Protein AF-A0A8B0SVP4-F1 (afdb_monomer_lite)

Secondary structure (DSSP, 8-state):
-HHHHHHHHHHHHHHHHHHHHH-HHHHHHHHHHHHSTT--HHHHHHHHHHHHHS--SSHHHHHHHTT-SEEEEEETTTEEEEEEE-----HHHHTTTTTS---------

Organism: Klebsiella pneumoniae (NCBI:txid573)

Structure (mmCIF, N/CA/C/O backbone):
data_AF-A0A8B0SVP4-F1
#
_entry.id   AF-A0A8B0SVP4-F1
#
loop_
_atom_site.group_PDB
_atom_site.id
_atom_site.type_symbol
_atom_site.label_atom_id
_atom_site.label_alt_id
_atom_site.label_comp_id
_atom_site.label_asym_id
_atom_site.label_entity_id
_atom_site.label_seq_id
_atom_site.pdbx_PDB_ins_code
_atom_site.Cartn_x
_atom_site.Cartn_y
_atom_site.Cartn_z
_atom_site.occupancy
_atom_site.B_iso_or_equiv
_atom_site.auth_seq_id
_atom_site.auth_comp_id
_atom_site.auth_asym_id
_atom_site.auth_atom_id
_atom_site.pdbx_PDB_model_num
ATOM 1 N N . MET A 1 1 ? -6.528 10.345 29.053 1.00 62.50 1 MET A N 1
ATOM 2 C CA . MET A 1 1 ? -5.766 10.829 27.877 1.00 62.50 1 MET A CA 1
ATOM 3 C C . MET A 1 1 ? -5.374 9.699 26.924 1.00 62.50 1 MET A C 1
ATOM 5 O O . MET A 1 1 ? -5.896 9.664 25.822 1.00 62.50 1 MET A O 1
ATOM 9 N N . ALA A 1 2 ? -4.547 8.726 27.330 1.00 79.81 2 ALA A N 1
ATOM 10 C CA . ALA A 1 2 ? -4.086 7.657 26.424 1.00 79.81 2 ALA A CA 1
ATOM 11 C C . ALA A 1 2 ? -5.172 6.665 25.938 1.00 79.81 2 ALA A C 1
ATOM 13 O O . ALA A 1 2 ? -4.936 5.929 24.985 1.00 79.81 2 ALA A O 1
ATOM 14 N N . GLN A 1 3 ? -6.332 6.577 26.596 1.00 83.44 3 GLN A N 1
ATOM 15 C CA . GLN A 1 3 ? -7.464 5.754 26.130 1.00 83.44 3 GLN A CA 1
ATOM 16 C C . GLN A 1 3 ? -8.251 6.448 25.013 1.00 83.44 3 GLN A C 1
ATOM 18 O O . GLN A 1 3 ? -8.400 5.858 23.952 1.00 83.44 3 GLN A O 1
ATOM 23 N N . LEU A 1 4 ? -8.610 7.724 25.195 1.00 89.50 4 LEU A N 1
ATOM 24 C CA . LEU A 1 4 ? -9.274 8.541 24.168 1.00 89.50 4 LEU A CA 1
ATOM 25 C C . LEU A 1 4 ? -8.491 8.551 22.847 1.00 89.50 4 LEU A C 1
ATOM 27 O O . LEU A 1 4 ? -9.051 8.308 21.788 1.00 89.50 4 LEU A O 1
ATOM 31 N N . LEU A 1 5 ? -7.166 8.732 22.906 1.00 89.81 5 LEU A N 1
ATOM 32 C CA . LEU A 1 5 ? -6.323 8.693 21.704 1.00 89.81 5 LEU A CA 1
ATOM 33 C C . LEU A 1 5 ? -6.344 7.324 21.003 1.00 89.81 5 LEU A C 1
ATOM 35 O O . LEU A 1 5 ? -6.290 7.262 19.780 1.00 89.81 5 LEU A O 1
ATOM 39 N N . ARG A 1 6 ? -6.437 6.220 21.755 1.00 91.38 6 ARG A N 1
ATOM 40 C CA . ARG A 1 6 ? -6.533 4.868 21.176 1.00 91.38 6 ARG A CA 1
ATOM 41 C C . ARG A 1 6 ? -7.885 4.626 20.510 1.00 91.38 6 ARG A C 1
ATOM 43 O O . ARG A 1 6 ? -7.942 3.971 19.472 1.00 91.38 6 ARG A O 1
ATOM 50 N N . GLU A 1 7 ? -8.954 5.159 21.089 1.00 92.00 7 GLU A N 1
ATOM 51 C CA . GLU A 1 7 ? -10.297 5.104 20.508 1.00 92.00 7 GLU A CA 1
ATOM 52 C C . GLU A 1 7 ? -10.370 5.907 19.207 1.00 92.00 7 GLU A C 1
ATOM 54 O O . GLU A 1 7 ? -10.866 5.391 18.206 1.00 92.00 7 GLU A O 1
ATOM 59 N N . GLU A 1 8 ? -9.787 7.108 19.179 1.00 91.50 8 GLU A N 1
ATOM 60 C CA . GLU A 1 8 ? -9.711 7.927 17.965 1.00 91.50 8 GLU A CA 1
ATOM 61 C C . GLU A 1 8 ? -8.917 7.245 16.847 1.00 91.50 8 GLU A C 1
ATOM 63 O O . GLU A 1 8 ? -9.378 7.191 15.708 1.00 91.50 8 GLU A O 1
ATOM 68 N N . VAL A 1 9 ? -7.769 6.632 17.160 1.00 89.62 9 VAL A N 1
ATOM 69 C CA . VAL A 1 9 ? -7.002 5.853 16.172 1.00 89.62 9 VAL A CA 1
ATOM 70 C C . VAL A 1 9 ? -7.850 4.717 15.592 1.00 89.62 9 VAL A C 1
ATOM 72 O O . VAL A 1 9 ? -7.928 4.568 14.374 1.00 89.62 9 VAL A O 1
ATOM 75 N N . SER A 1 10 ? -8.555 3.960 16.437 1.00 90.00 10 SER A N 1
ATOM 76 C CA . SER A 1 10 ? -9.449 2.880 15.991 1.00 90.00 10 SER A CA 1
ATOM 77 C C . SER A 1 10 ? -10.610 3.391 15.126 1.00 90.00 10 SER A C 1
ATOM 79 O O . SER A 1 10 ? -11.003 2.754 14.141 1.00 90.00 10 SER A O 1
ATOM 81 N N . ASN A 1 11 ? -11.159 4.560 15.459 1.00 93.62 11 ASN A N 1
ATOM 82 C CA . ASN A 1 11 ? -12.206 5.200 14.669 1.00 93.62 11 ASN A CA 1
ATOM 83 C C . ASN A 1 11 ? -11.689 5.611 13.288 1.00 93.62 11 ASN A C 1
ATOM 85 O O . ASN A 1 11 ? -12.334 5.300 12.283 1.00 93.62 11 ASN A O 1
ATOM 89 N N . ILE A 1 12 ? -10.512 6.234 13.223 1.00 90.81 12 ILE A N 1
ATOM 90 C CA . ILE A 1 12 ? -9.864 6.614 11.965 1.00 90.81 12 ILE A CA 1
ATOM 91 C C . ILE A 1 12 ? -9.581 5.366 11.120 1.00 90.81 12 ILE A C 1
ATOM 93 O O . ILE A 1 12 ? -9.989 5.307 9.961 1.00 90.81 12 ILE A O 1
ATOM 97 N N . GLU A 1 13 ? -8.986 4.316 11.691 1.00 87.94 13 GLU A N 1
ATOM 98 C CA . GLU A 1 13 ? -8.733 3.058 10.975 1.00 87.94 13 GLU A CA 1
ATOM 99 C C . GLU A 1 13 ? -10.009 2.463 10.362 1.00 87.94 13 GLU A C 1
ATOM 101 O O . GLU A 1 13 ? -10.003 1.958 9.233 1.00 87.94 13 GLU A O 1
ATOM 106 N N . ARG A 1 14 ? -11.128 2.533 11.090 1.00 89.81 14 ARG A N 1
ATOM 107 C CA . ARG A 1 14 ? -12.432 2.062 10.612 1.00 89.81 14 ARG A CA 1
ATOM 108 C C . ARG A 1 14 ? -12.942 2.893 9.441 1.00 89.81 14 ARG A C 1
ATOM 110 O O . ARG A 1 14 ? -13.432 2.317 8.469 1.00 89.81 14 ARG A O 1
ATOM 117 N N . GLN A 1 15 ? -12.817 4.216 9.517 1.00 91.88 15 GLN A N 1
ATOM 118 C CA . GLN A 1 15 ? -13.220 5.119 8.439 1.00 91.88 15 GLN A CA 1
ATOM 119 C C . GLN A 1 15 ? -12.413 4.858 7.166 1.00 91.88 15 GLN A C 1
ATOM 121 O O . GLN A 1 15 ? -12.995 4.755 6.084 1.00 91.88 15 GLN A O 1
ATOM 126 N N . ILE A 1 16 ? -11.099 4.648 7.280 1.00 87.94 16 ILE A N 1
ATOM 127 C CA . ILE A 1 16 ? -10.277 4.388 6.096 1.00 87.94 16 ILE A CA 1
ATOM 128 C C . ILE A 1 16 ? -10.630 3.021 5.479 1.00 87.94 16 ILE A C 1
ATOM 130 O O . ILE A 1 16 ? -10.799 2.914 4.263 1.00 87.94 16 ILE A O 1
ATOM 134 N N . LYS A 1 17 ? -10.851 1.980 6.296 1.00 87.44 17 LYS A N 1
ATOM 135 C CA . LYS A 1 17 ? -11.336 0.676 5.797 1.00 87.44 17 LYS A CA 1
ATOM 136 C C . LYS A 1 17 ? -12.690 0.794 5.092 1.00 87.44 17 LYS A C 1
ATOM 138 O O . LYS A 1 17 ? -12.900 0.162 4.055 1.00 87.44 17 LYS A O 1
ATOM 143 N N . ALA A 1 18 ? -13.604 1.605 5.626 1.00 90.81 18 ALA A N 1
ATOM 144 C CA . ALA A 1 18 ? -14.892 1.868 4.991 1.00 90.81 18 ALA A CA 1
ATOM 145 C C . ALA A 1 18 ? -14.716 2.560 3.631 1.00 90.81 18 ALA A C 1
ATOM 147 O O . ALA A 1 18 ? -15.353 2.156 2.656 1.00 90.81 18 ALA A O 1
ATOM 148 N N . HIS A 1 19 ? -13.798 3.524 3.533 1.00 89.81 19 HIS A N 1
ATOM 149 C CA . HIS A 1 19 ? -13.500 4.209 2.279 1.00 89.81 19 HIS A CA 1
ATOM 150 C C . HIS A 1 19 ? -12.927 3.258 1.214 1.00 89.81 19 HIS A C 1
ATOM 152 O O . HIS A 1 19 ? -13.386 3.274 0.067 1.00 89.81 19 HIS A O 1
ATOM 158 N N . ILE A 1 20 ? -11.991 2.380 1.591 1.00 87.62 20 ILE A N 1
ATOM 159 C CA . ILE A 1 20 ? -11.436 1.358 0.688 1.00 87.62 20 ILE A CA 1
ATOM 160 C C . ILE A 1 20 ? -12.544 0.418 0.197 1.00 87.62 20 ILE A C 1
ATOM 162 O O . ILE A 1 20 ? -12.582 0.071 -0.981 1.00 87.62 20 ILE A O 1
ATOM 166 N N . LYS A 1 21 ? -13.480 0.033 1.075 1.00 87.69 21 LYS A N 1
ATOM 167 C CA . LYS A 1 21 ? -14.608 -0.841 0.717 1.00 87.69 21 LYS A CA 1
ATOM 168 C C . LYS A 1 21 ? -15.608 -0.165 -0.226 1.00 87.69 21 LYS A C 1
ATOM 170 O O . LYS A 1 21 ? -16.190 -0.857 -1.061 1.00 87.69 21 LYS A O 1
ATOM 175 N N . ALA A 1 22 ? -15.808 1.146 -0.092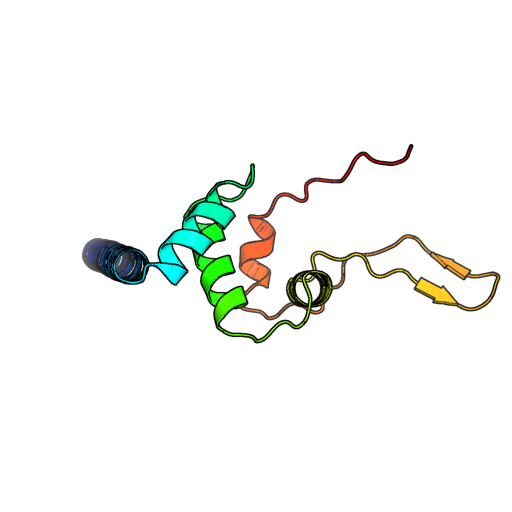 1.00 91.38 22 ALA A N 1
ATOM 176 C CA . ALA A 1 22 ? -16.724 1.917 -0.929 1.00 91.38 22 ALA A CA 1
ATOM 177 C C . ALA A 1 22 ? -16.245 2.027 -2.388 1.00 91.38 22 ALA A C 1
ATOM 179 O O . ALA A 1 22 ? -17.069 2.070 -3.299 1.00 91.38 22 ALA A O 1
ATOM 180 N N . SER A 1 23 ? -14.929 2.026 -2.628 1.00 91.88 23 SER A N 1
ATOM 181 C CA . SER A 1 23 ? -14.365 2.076 -3.981 1.00 91.88 23 SER A CA 1
ATOM 182 C C . SER A 1 23 ? -14.044 0.670 -4.512 1.00 91.88 23 SER A C 1
ATOM 184 O O . SER A 1 23 ? -13.168 -0.012 -3.973 1.00 91.88 23 SER A O 1
ATOM 186 N N . PRO A 1 24 ? -14.684 0.208 -5.604 1.00 89.56 24 PRO A N 1
ATOM 187 C CA . PRO A 1 24 ? -14.451 -1.137 -6.128 1.00 89.56 24 PRO A CA 1
ATOM 188 C C . PRO A 1 24 ? -13.024 -1.330 -6.656 1.00 89.56 24 PRO A C 1
ATOM 190 O O . PRO A 1 24 ? -12.510 -2.445 -6.590 1.00 89.56 24 PRO A O 1
ATOM 193 N N . ALA A 1 25 ? -12.381 -0.269 -7.153 1.00 89.12 25 ALA A N 1
ATOM 194 C CA . ALA A 1 25 ? -10.999 -0.314 -7.624 1.00 89.12 25 ALA A CA 1
ATOM 195 C C . ALA A 1 25 ? -10.017 -0.496 -6.455 1.00 89.12 25 ALA A C 1
ATOM 197 O O . ALA A 1 25 ? -9.227 -1.435 -6.466 1.00 89.12 25 ALA A O 1
ATOM 198 N N . LEU A 1 26 ? -10.140 0.323 -5.403 1.00 88.94 26 LEU A N 1
ATOM 199 C CA . LEU A 1 26 ? -9.281 0.221 -4.216 1.00 88.94 26 LEU A CA 1
ATOM 200 C C . LEU A 1 26 ? -9.469 -1.109 -3.490 1.00 88.94 26 LEU A C 1
ATOM 202 O O . LEU A 1 26 ? -8.501 -1.709 -3.032 1.00 88.94 26 LEU A O 1
ATOM 206 N N . ARG A 1 27 ? -10.705 -1.615 -3.428 1.00 90.00 27 ARG A N 1
ATOM 207 C CA . ARG A 1 27 ? -10.989 -2.927 -2.843 1.00 90.00 27 ARG A CA 1
ATOM 208 C C . ARG A 1 27 ? -10.270 -4.056 -3.583 1.00 90.00 27 ARG A C 1
ATOM 210 O O . ARG A 1 27 ? -9.758 -4.965 -2.931 1.00 90.00 27 ARG A O 1
ATOM 217 N N . ARG A 1 28 ? -10.253 -4.027 -4.921 1.00 91.25 28 ARG A N 1
ATOM 218 C CA . ARG A 1 28 ? -9.559 -5.039 -5.737 1.00 91.25 28 ARG A CA 1
ATOM 219 C C . ARG A 1 28 ? -8.060 -5.004 -5.465 1.00 91.25 28 ARG A C 1
ATOM 221 O O . ARG A 1 28 ? -7.510 -6.034 -5.092 1.00 91.25 28 ARG A O 1
ATOM 228 N N . ASP A 1 29 ? -7.445 -3.830 -5.544 1.00 90.06 29 ASP A N 1
ATOM 229 C CA . ASP A 1 29 ? -6.008 -3.664 -5.304 1.00 90.06 29 ASP A CA 1
ATOM 230 C C . ASP A 1 29 ? -5.612 -4.088 -3.888 1.00 90.06 29 ASP A C 1
ATOM 232 O O . ASP A 1 29 ? -4.664 -4.843 -3.707 1.00 90.06 29 ASP A O 1
ATOM 236 N N . TYR A 1 30 ? -6.382 -3.676 -2.878 1.00 90.31 30 TYR A N 1
ATOM 237 C CA . TYR A 1 30 ? -6.142 -4.065 -1.489 1.00 90.31 30 TYR A CA 1
ATOM 238 C C . TYR A 1 30 ? -6.241 -5.583 -1.282 1.00 90.31 30 TYR A C 1
ATOM 240 O O . TYR A 1 30 ? -5.452 -6.173 -0.544 1.00 90.31 30 TYR A O 1
ATOM 248 N N . THR A 1 31 ? -7.195 -6.234 -1.954 1.00 90.12 31 THR A N 1
ATOM 249 C CA . THR A 1 31 ? -7.342 -7.697 -1.908 1.00 90.12 31 THR A CA 1
ATOM 250 C C . THR A 1 31 ? -6.155 -8.389 -2.578 1.00 90.12 31 THR A C 1
ATOM 252 O O . THR A 1 31 ? -5.646 -9.371 -2.043 1.00 90.12 31 THR A O 1
ATOM 255 N N . LEU A 1 32 ? -5.684 -7.862 -3.712 1.00 90.06 32 LEU A N 1
ATOM 256 C CA . LEU A 1 32 ? -4.504 -8.376 -4.407 1.00 90.06 32 LEU A CA 1
ATOM 257 C C . LEU A 1 32 ? -3.241 -8.220 -3.553 1.00 90.06 32 LEU A C 1
ATOM 259 O O . LEU A 1 32 ? -2.503 -9.188 -3.391 1.00 90.06 32 LEU A O 1
ATOM 263 N N . LEU A 1 33 ? -3.026 -7.057 -2.937 1.00 88.12 33 LEU A N 1
ATOM 264 C CA . LEU A 1 33 ? -1.872 -6.822 -2.065 1.00 88.12 33 LEU A CA 1
ATOM 265 C C . LEU A 1 33 ? -1.864 -7.774 -0.865 1.00 88.12 33 LEU A C 1
ATOM 267 O O . LEU A 1 33 ? -0.847 -8.403 -0.593 1.00 88.12 33 LEU A O 1
ATOM 271 N N . ASN A 1 34 ? -3.008 -7.960 -0.202 1.00 87.25 34 ASN A N 1
ATOM 272 C CA . ASN A 1 34 ? -3.120 -8.887 0.929 1.00 87.25 34 ASN A CA 1
ATOM 273 C C . ASN A 1 34 ? -3.058 -10.372 0.536 1.00 87.25 34 ASN A C 1
ATOM 275 O O . ASN A 1 34 ? -2.911 -11.224 1.410 1.00 87.25 34 ASN A O 1
ATOM 279 N N . SER A 1 35 ? -3.179 -10.710 -0.752 1.00 89.44 35 SER A N 1
ATOM 280 C CA . SER A 1 35 ? -2.991 -12.089 -1.221 1.00 89.44 35 SER A CA 1
ATOM 281 C C . SER A 1 35 ? -1.516 -12.512 -1.235 1.00 89.44 35 SER A C 1
ATOM 283 O O . SER A 1 35 ? -1.210 -13.706 -1.221 1.00 89.44 35 SER A O 1
ATOM 285 N N . ILE A 1 36 ? -0.590 -11.545 -1.226 1.00 86.38 36 ILE A N 1
ATOM 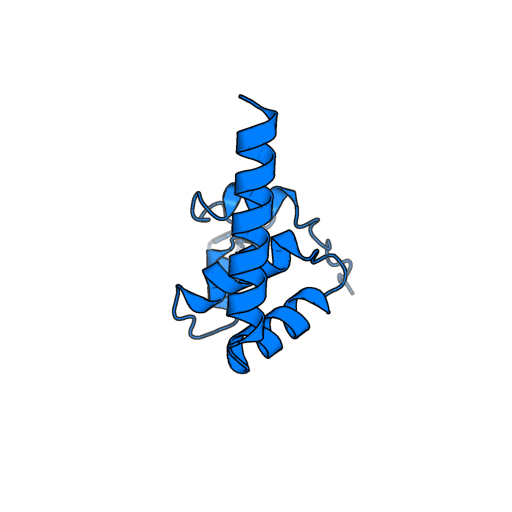286 C CA . ILE A 1 36 ? 0.846 -11.807 -1.217 1.00 86.38 36 ILE A CA 1
ATOM 287 C C . ILE A 1 36 ? 1.241 -12.354 0.155 1.00 86.38 36 ILE A C 1
ATOM 289 O O . ILE A 1 36 ? 1.096 -11.702 1.190 1.00 86.38 36 ILE A O 1
ATOM 293 N N . LYS A 1 37 ? 1.805 -13.564 0.164 1.00 72.75 37 LYS A N 1
ATOM 294 C CA . LYS A 1 37 ? 2.336 -14.192 1.376 1.00 72.75 37 LYS A CA 1
ATOM 295 C C . LYS A 1 37 ? 3.400 -13.275 1.993 1.00 72.75 37 LYS A C 1
ATOM 297 O O . LYS A 1 37 ? 4.430 -13.042 1.369 1.00 72.75 37 LYS A O 1
ATOM 302 N N . SER A 1 38 ? 3.165 -12.824 3.230 1.00 77.44 38 SER A N 1
ATOM 303 C CA . SER A 1 38 ? 3.964 -11.855 4.024 1.00 77.44 38 SER A CA 1
ATOM 304 C C . SER A 1 38 ? 3.507 -10.391 3.973 1.00 77.44 38 SER A C 1
ATOM 306 O O . SER A 1 38 ? 4.058 -9.578 4.712 1.00 77.44 38 SER A O 1
ATOM 308 N N . VAL A 1 39 ? 2.482 -10.046 3.187 1.00 82.38 39 VAL A N 1
ATOM 309 C CA . VAL A 1 39 ? 1.861 -8.713 3.236 1.00 82.38 39 VAL A CA 1
ATOM 310 C C . VAL A 1 39 ? 0.671 -8.744 4.192 1.00 82.38 39 VAL A C 1
ATOM 312 O O . VAL A 1 39 ? -0.354 -9.363 3.923 1.00 82.38 39 VAL A O 1
ATOM 315 N N . GLY A 1 40 ? 0.833 -8.109 5.354 1.00 81.31 40 GLY A N 1
ATOM 316 C CA . GLY A 1 40 ? -0.242 -7.938 6.332 1.00 81.31 40 GLY A CA 1
ATOM 317 C C . GLY A 1 40 ? -1.165 -6.758 5.996 1.00 81.31 40 GLY A C 1
ATOM 318 O O . GLY A 1 40 ? -0.782 -5.884 5.222 1.00 81.31 40 GLY A O 1
ATOM 319 N N . PRO A 1 41 ? -2.342 -6.657 6.637 1.00 81.62 41 PRO A N 1
ATOM 320 C CA . PRO A 1 41 ? -3.361 -5.658 6.305 1.00 81.62 41 PRO A CA 1
ATOM 321 C C . PRO A 1 41 ? -2.905 -4.207 6.481 1.00 81.62 41 PRO A C 1
ATOM 323 O O . PRO A 1 41 ? -3.382 -3.340 5.752 1.00 81.62 41 PRO A O 1
ATOM 326 N N . GLN A 1 42 ? -2.000 -3.941 7.426 1.00 82.25 42 GLN A N 1
ATOM 327 C CA . GLN A 1 42 ? -1.407 -2.618 7.629 1.00 82.25 42 GLN A CA 1
ATOM 328 C C . GLN A 1 42 ? -0.431 -2.293 6.493 1.00 82.25 42 GLN A C 1
ATOM 330 O O . GLN A 1 42 ? -0.586 -1.282 5.818 1.00 82.25 42 GLN A O 1
ATOM 335 N N . LEU A 1 43 ? 0.499 -3.205 6.195 1.00 83.31 43 LEU A N 1
ATOM 336 C CA . LEU A 1 43 ? 1.454 -3.055 5.096 1.00 83.31 43 LEU A CA 1
ATOM 337 C C . LEU A 1 43 ? 0.761 -2.933 3.729 1.00 83.31 43 LEU A C 1
ATOM 339 O O . LEU A 1 43 ? 1.123 -2.073 2.935 1.00 83.31 43 LEU A O 1
ATOM 343 N N . GLY A 1 44 ? -0.272 -3.737 3.466 1.00 86.75 44 GLY A N 1
ATOM 344 C CA . GLY A 1 44 ? -1.056 -3.651 2.233 1.00 86.75 44 GLY A CA 1
ATOM 345 C C . GLY A 1 44 ? -1.780 -2.312 2.083 1.00 86.75 44 GLY A C 1
ATOM 346 O O . GLY A 1 44 ? -1.972 -1.834 0.971 1.00 86.75 44 GLY A O 1
ATOM 347 N N . MET A 1 45 ? -2.145 -1.670 3.194 1.00 86.38 45 MET A N 1
ATOM 348 C CA . MET A 1 45 ? -2.783 -0.355 3.190 1.00 86.38 45 MET A CA 1
ATOM 349 C C . MET A 1 45 ? -1.795 0.754 2.845 1.00 86.38 45 MET A C 1
ATOM 351 O O . MET A 1 45 ? -2.089 1.618 2.027 1.00 86.38 45 MET A O 1
ATOM 355 N N . HIS A 1 46 ? -0.609 0.682 3.434 1.00 84.50 46 HIS A N 1
ATOM 356 C CA . HIS A 1 46 ? 0.489 1.584 3.139 1.00 84.50 46 HIS A CA 1
ATOM 357 C C . HIS A 1 46 ? 0.955 1.469 1.680 1.00 84.50 46 HIS A C 1
ATOM 359 O O . HIS A 1 46 ? 0.997 2.463 0.956 1.00 84.50 46 HIS A O 1
ATOM 365 N N . MET A 1 47 ? 1.163 0.239 1.196 1.00 85.38 47 MET A N 1
ATOM 366 C CA . MET A 1 47 ? 1.475 -0.026 -0.211 1.00 85.38 47 MET A CA 1
ATOM 367 C C . MET A 1 47 ? 0.383 0.486 -1.153 1.00 85.38 47 MET A C 1
ATOM 369 O O . MET A 1 47 ? 0.697 1.030 -2.206 1.00 85.38 47 MET A O 1
ATOM 373 N N . LEU A 1 48 ? -0.895 0.341 -0.785 1.00 88.94 48 LEU A N 1
ATOM 374 C CA . LEU A 1 48 ? -2.004 0.860 -1.585 1.00 88.94 48 LEU A CA 1
ATOM 375 C C . LEU A 1 48 ? -1.918 2.383 -1.743 1.00 88.94 48 LEU A C 1
ATOM 377 O O . LEU A 1 48 ? -2.152 2.885 -2.840 1.00 88.94 48 LEU A O 1
ATOM 381 N N . VAL A 1 49 ? -1.582 3.107 -0.671 1.00 88.19 49 VAL A N 1
ATOM 382 C CA . VAL A 1 49 ? -1.422 4.568 -0.704 1.00 88.19 49 VAL A CA 1
ATOM 383 C C . VAL A 1 49 ? -0.244 4.956 -1.589 1.00 88.19 49 VAL A C 1
ATOM 385 O O . VAL A 1 49 ? -0.427 5.764 -2.494 1.00 88.19 49 VAL A O 1
ATOM 388 N N . GLU A 1 50 ? 0.928 4.359 -1.398 1.00 86.25 50 GLU A N 1
ATOM 389 C CA . GLU A 1 50 ? 2.125 4.667 -2.192 1.00 86.25 50 GLU A CA 1
ATOM 390 C C . GLU A 1 50 ? 1.918 4.363 -3.689 1.00 86.25 50 GLU A C 1
ATOM 392 O O . GLU A 1 50 ? 2.205 5.197 -4.548 1.00 86.25 50 GLU A O 1
ATOM 397 N N . LEU A 1 51 ? 1.317 3.213 -4.021 1.00 86.50 51 LEU A N 1
ATOM 398 C CA . LEU A 1 51 ? 1.039 2.814 -5.408 1.00 86.50 51 LEU A CA 1
ATOM 399 C C . LEU A 1 51 ? -0.030 3.668 -6.100 1.00 86.50 51 LEU A C 1
ATOM 401 O O . LEU A 1 51 ? -0.023 3.770 -7.323 1.00 86.50 51 LEU A O 1
ATOM 405 N N . ARG A 1 52 ? -0.964 4.257 -5.344 1.00 87.44 52 ARG A N 1
ATOM 406 C CA . ARG A 1 52 ? -2.036 5.115 -5.882 1.00 87.44 52 ARG A CA 1
ATOM 407 C C . ARG A 1 52 ? -1.687 6.605 -5.851 1.00 87.44 52 ARG A C 1
ATOM 409 O O . ARG A 1 52 ? -2.317 7.369 -6.576 1.00 87.44 52 ARG A O 1
ATOM 416 N N . SER A 1 53 ? -0.719 7.013 -5.032 1.00 87.56 53 SER A N 1
ATOM 417 C CA . SER A 1 53 ? -0.273 8.412 -4.915 1.00 87.56 53 SER A CA 1
ATOM 418 C C . SER A 1 53 ? 0.740 8.798 -5.991 1.00 87.56 53 SER A C 1
ATOM 420 O O . SER A 1 53 ? 0.918 9.980 -6.284 1.00 87.56 53 SER A O 1
ATOM 422 N N . HIS A 1 54 ? 1.385 7.806 -6.605 1.00 84.88 54 HIS A N 1
ATOM 423 C CA . HIS A 1 54 ? 2.381 7.994 -7.647 1.00 84.88 54 HIS A CA 1
ATOM 424 C C . HIS A 1 54 ? 1.976 7.257 -8.925 1.00 84.88 54 HIS A C 1
ATOM 426 O O . HIS A 1 54 ? 1.462 6.143 -8.889 1.00 84.88 54 HIS A O 1
ATOM 432 N N . ASN A 1 55 ? 2.245 7.872 -10.077 1.00 86.44 55 ASN A N 1
ATOM 433 C CA . ASN A 1 55 ? 2.065 7.217 -11.368 1.00 86.44 55 ASN A CA 1
ATOM 434 C C . ASN A 1 55 ? 3.334 6.436 -11.716 1.00 86.44 55 ASN A C 1
ATOM 436 O O . ASN A 1 55 ? 4.346 7.026 -12.097 1.00 86.44 55 ASN A O 1
ATOM 440 N N . PHE A 1 56 ? 3.269 5.113 -11.597 1.00 86.50 56 PHE A N 1
ATOM 441 C CA . PHE A 1 56 ? 4.332 4.216 -12.038 1.00 86.50 56 PHE A CA 1
ATOM 442 C C . PHE A 1 56 ? 4.032 3.697 -13.444 1.00 86.50 56 PHE A C 1
ATOM 444 O O . PHE A 1 56 ? 2.943 3.190 -13.706 1.00 86.50 56 PHE A O 1
ATOM 451 N N . ALA A 1 57 ? 5.004 3.808 -14.347 1.00 87.88 57 ALA A N 1
ATOM 452 C CA . ALA A 1 57 ? 4.912 3.255 -15.695 1.00 87.88 57 ALA A CA 1
ATOM 453 C C . ALA A 1 57 ? 5.163 1.738 -15.713 1.00 87.88 57 ALA A C 1
ATOM 455 O O . ALA A 1 57 ? 4.655 1.043 -16.590 1.00 87.88 57 ALA A O 1
ATOM 456 N N . SER A 1 58 ? 5.936 1.220 -14.751 1.00 86.94 58 SER A N 1
ATOM 457 C CA . SER A 1 58 ? 6.233 -0.208 -14.631 1.00 86.94 58 SER A CA 1
ATOM 458 C C . SER A 1 58 ? 6.374 -0.662 -13.178 1.00 86.94 58 SER A C 1
ATOM 460 O O . SER A 1 58 ? 6.606 0.137 -12.263 1.00 86.94 58 SER A O 1
ATOM 462 N N . ALA A 1 59 ? 6.262 -1.975 -12.970 1.00 83.31 59 ALA A N 1
ATOM 463 C CA . ALA A 1 59 ? 6.466 -2.587 -11.663 1.00 83.31 59 ALA A CA 1
ATOM 464 C C . ALA A 1 59 ? 7.911 -2.413 -11.167 1.00 83.31 59 ALA A C 1
ATOM 466 O O . ALA A 1 59 ? 8.114 -2.203 -9.972 1.00 83.31 59 ALA A O 1
ATOM 467 N N . GLU A 1 60 ? 8.914 -2.425 -12.056 1.00 81.50 60 GLU A N 1
ATOM 468 C CA . GLU A 1 60 ? 10.307 -2.170 -11.668 1.00 81.50 60 GLU A CA 1
ATOM 469 C C . GLU A 1 60 ? 10.500 -0.740 -11.166 1.00 81.50 60 GLU A C 1
ATOM 471 O O . GLU A 1 60 ? 11.258 -0.524 -10.222 1.00 81.50 60 GLU A O 1
ATOM 476 N N . GLN A 1 61 ? 9.795 0.236 -11.750 1.00 84.19 61 GLN A N 1
ATOM 477 C CA . GLN A 1 61 ? 9.849 1.623 -11.290 1.00 84.19 61 GLN A CA 1
ATOM 478 C C . GLN A 1 61 ? 9.279 1.756 -9.873 1.00 84.19 61 GLN A C 1
ATOM 480 O O . GLN A 1 61 ? 9.902 2.390 -9.021 1.00 84.19 61 GLN A O 1
ATOM 4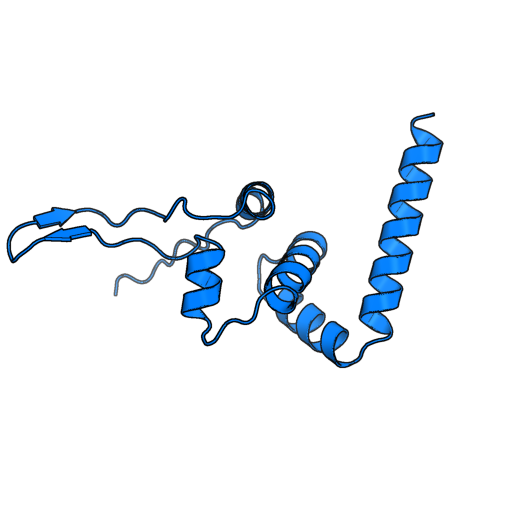85 N N . ALA A 1 62 ? 8.137 1.116 -9.604 1.00 83.62 62 ALA A N 1
ATOM 486 C CA . ALA A 1 62 ? 7.562 1.062 -8.261 1.00 83.62 62 ALA A CA 1
ATOM 487 C C . ALA A 1 62 ? 8.511 0.355 -7.279 1.00 83.62 62 ALA A C 1
ATOM 489 O O . ALA A 1 62 ? 8.771 0.851 -6.187 1.00 83.62 62 ALA A O 1
ATOM 490 N N . ALA A 1 63 ? 9.105 -0.766 -7.684 1.00 81.56 63 ALA A N 1
ATOM 491 C CA . ALA A 1 63 ? 10.046 -1.524 -6.870 1.00 81.56 63 ALA A CA 1
ATOM 492 C C . ALA A 1 63 ? 11.345 -0.739 -6.575 1.00 81.56 63 ALA A C 1
ATOM 494 O O . ALA A 1 63 ? 11.889 -0.813 -5.469 1.00 81.56 63 ALA A O 1
ATOM 495 N N . ALA A 1 64 ? 11.841 0.043 -7.536 1.00 81.88 64 ALA A N 1
ATOM 496 C CA . ALA A 1 64 ? 12.999 0.915 -7.363 1.00 81.88 64 ALA A CA 1
ATOM 497 C C . ALA A 1 64 ? 12.687 2.097 -6.433 1.00 81.88 64 ALA A C 1
ATOM 499 O O . ALA A 1 64 ? 13.500 2.418 -5.568 1.00 81.88 64 ALA A O 1
ATOM 500 N N . PHE A 1 65 ? 11.496 2.692 -6.556 1.00 81.31 65 PHE A N 1
ATOM 501 C CA . PHE A 1 65 ? 11.012 3.752 -5.667 1.00 81.31 65 PHE A CA 1
ATOM 502 C C . PHE A 1 65 ? 10.844 3.260 -4.224 1.00 81.31 65 PHE A C 1
ATOM 504 O O . PHE A 1 65 ? 11.321 3.881 -3.276 1.00 81.31 65 PHE A O 1
ATOM 511 N N . LEU A 1 66 ? 10.265 2.068 -4.061 1.00 77.25 66 LEU A N 1
ATOM 512 C CA . LEU A 1 66 ? 10.178 1.364 -2.783 1.00 77.25 66 LEU A CA 1
ATOM 513 C C . LEU A 1 66 ? 11.533 0.806 -2.329 1.00 77.25 66 LEU A C 1
ATOM 515 O O . LEU A 1 66 ? 11.598 0.110 -1.319 1.00 77.25 66 LEU A O 1
ATOM 519 N N . GLY A 1 67 ? 12.625 1.042 -3.053 1.00 75.25 67 GLY A N 1
ATOM 520 C CA . GLY A 1 67 ? 13.966 0.586 -2.712 1.00 75.25 67 GLY A CA 1
ATOM 521 C C . GLY A 1 67 ? 14.106 -0.922 -2.477 1.00 75.25 67 GLY A C 1
ATOM 522 O O . GLY A 1 67 ? 14.980 -1.340 -1.718 1.00 75.25 67 GLY A O 1
ATOM 523 N N . VAL A 1 68 ? 13.231 -1.743 -3.071 1.00 77.25 68 VAL A N 1
ATOM 524 C CA . VAL A 1 68 ? 13.260 -3.215 -2.972 1.00 77.25 68 VAL A CA 1
ATOM 525 C C . VAL A 1 68 ? 14.072 -3.866 -4.100 1.00 77.25 68 VAL A C 1
ATOM 527 O O . VAL A 1 68 ? 14.295 -5.072 -4.078 1.00 77.25 68 VAL A O 1
ATOM 530 N N . VAL A 1 69 ? 14.569 -3.072 -5.054 1.00 77.94 69 VAL A N 1
ATOM 531 C CA . VAL A 1 69 ? 15.440 -3.534 -6.145 1.00 77.94 69 VAL A CA 1
ATOM 532 C C . VAL A 1 69 ? 16.921 -3.407 -5.745 1.00 77.94 69 VAL A C 1
ATOM 534 O O . VAL A 1 69 ? 17.333 -2.366 -5.209 1.00 77.94 69 VAL A O 1
ATOM 537 N N . PRO A 1 70 ? 17.753 -4.435 -5.995 1.00 76.75 70 PRO A N 1
ATOM 538 C CA . PRO A 1 70 ? 19.194 -4.346 -5.796 1.00 76.75 70 PRO A CA 1
ATOM 539 C C . PRO A 1 70 ? 19.852 -3.457 -6.864 1.00 76.75 70 PRO A C 1
ATOM 541 O O . PRO A 1 70 ? 19.591 -3.587 -8.055 1.00 76.75 70 PRO A O 1
ATOM 544 N N . ILE A 1 71 ? 20.766 -2.581 -6.444 1.00 73.19 71 ILE A N 1
ATOM 545 C CA . ILE A 1 71 ? 21.634 -1.816 -7.343 1.00 73.19 71 ILE A CA 1
ATOM 546 C C . ILE A 1 71 ? 22.869 -2.659 -7.656 1.00 73.19 71 ILE A C 1
ATOM 548 O O . ILE A 1 71 ? 23.702 -2.921 -6.776 1.00 73.19 71 ILE A O 1
ATOM 552 N N . GLU A 1 72 ? 23.020 -3.039 -8.922 1.00 72.81 72 GLU A N 1
ATOM 553 C CA . GLU A 1 72 ? 24.275 -3.577 -9.438 1.00 72.81 72 GLU A CA 1
ATOM 554 C C . GLU A 1 72 ? 25.289 -2.451 -9.672 1.00 72.81 72 GLU A C 1
ATOM 556 O O . GLU A 1 72 ? 24.984 -1.427 -10.281 1.00 72.81 72 GLU A O 1
ATOM 561 N N . LYS A 1 73 ? 26.532 -2.645 -9.221 1.00 67.56 73 LYS A N 1
ATOM 562 C CA . LYS A 1 73 ? 27.656 -1.775 -9.585 1.00 67.56 73 LYS A CA 1
ATOM 563 C C . LYS A 1 73 ? 28.534 -2.494 -10.601 1.00 67.56 73 LYS A C 1
ATOM 565 O O . LYS A 1 73 ? 29.349 -3.338 -10.217 1.00 67.56 73 LYS A O 1
ATOM 570 N N . ARG A 1 74 ? 28.375 -2.135 -11.877 1.00 68.56 74 ARG A N 1
ATOM 571 C CA . ARG A 1 74 ? 29.280 -2.520 -12.967 1.00 68.56 74 ARG A CA 1
ATOM 572 C C . ARG A 1 74 ? 29.961 -1.283 -13.540 1.00 68.56 74 ARG A C 1
ATOM 574 O O . ARG A 1 74 ? 29.295 -0.319 -13.899 1.00 68.56 74 ARG A O 1
ATOM 581 N N . SER A 1 75 ? 31.286 -1.329 -13.615 1.00 69.19 75 SER A N 1
ATOM 582 C CA . SER A 1 75 ? 32.119 -0.336 -14.298 1.00 69.19 75 SER A CA 1
ATOM 583 C C . SER A 1 75 ? 33.089 -1.085 -15.211 1.00 69.19 75 SER A C 1
ATOM 585 O O . SER A 1 75 ? 33.885 -1.906 -14.743 1.00 69.19 75 SER A O 1
ATOM 587 N N . GLY A 1 76 ? 32.978 -0.842 -16.520 1.00 73.62 76 GLY A N 1
ATOM 588 C CA . GLY A 1 76 ? 33.776 -1.521 -17.542 1.00 73.62 76 GLY A CA 1
ATOM 589 C C . GLY A 1 76 ? 33.647 -3.051 -17.514 1.00 73.62 76 GLY A C 1
ATOM 590 O O . GLY A 1 76 ? 32.613 -3.602 -17.136 1.00 73.62 76 GLY A O 1
ATOM 591 N N . THR A 1 77 ? 34.717 -3.742 -17.915 1.00 64.56 77 THR A N 1
ATOM 592 C CA . THR A 1 77 ? 34.7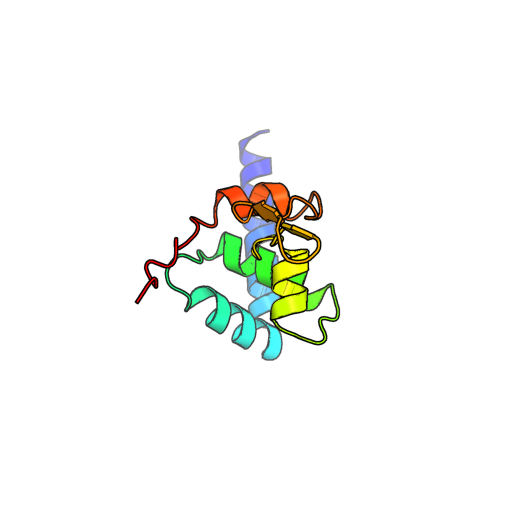98 -5.214 -17.976 1.00 64.56 77 THR A CA 1
ATOM 593 C C . THR A 1 77 ? 35.392 -5.863 -16.719 1.00 64.56 77 THR A C 1
ATOM 595 O O . THR A 1 77 ? 35.357 -7.085 -16.603 1.00 64.56 77 THR A O 1
ATOM 598 N N . SER A 1 78 ? 35.915 -5.075 -15.770 1.00 58.56 78 SER A N 1
ATOM 599 C CA . SER A 1 78 ? 36.720 -5.578 -14.641 1.00 58.56 78 SER A CA 1
ATOM 600 C C . SER A 1 78 ? 36.048 -5.420 -13.267 1.00 58.56 78 SER A C 1
ATOM 602 O O . SER A 1 78 ? 36.256 -6.237 -12.371 1.00 58.56 78 SER A O 1
ATOM 604 N N . VAL A 1 79 ? 35.173 -4.422 -13.076 1.00 60.88 79 VAL A N 1
ATOM 605 C CA . VAL A 1 79 ? 34.558 -4.176 -11.761 1.00 60.88 79 VAL A CA 1
ATOM 606 C C . VAL A 1 79 ? 33.210 -4.883 -11.648 1.00 60.88 79 VAL A C 1
ATOM 608 O O . VAL A 1 79 ? 32.204 -4.430 -12.197 1.00 60.88 79 VAL A O 1
ATOM 611 N N . ARG A 1 80 ? 33.183 -5.969 -10.867 1.00 65.75 80 ARG A N 1
ATOM 612 C CA . ARG A 1 80 ? 31.975 -6.726 -10.505 1.00 65.75 80 ARG A CA 1
ATOM 613 C C . ARG A 1 80 ? 31.817 -6.731 -8.981 1.00 65.75 80 ARG A C 1
ATOM 615 O O . ARG A 1 80 ? 32.409 -7.548 -8.286 1.00 65.75 80 ARG A O 1
ATOM 622 N N . SER A 1 81 ? 31.070 -5.767 -8.443 1.00 69.25 81 SER A N 1
ATOM 623 C CA . SER A 1 81 ? 30.817 -5.672 -6.995 1.00 69.25 81 SER A CA 1
ATOM 624 C C . SER A 1 81 ? 29.513 -6.364 -6.599 1.00 69.25 81 SER A C 1
ATOM 626 O O . SER A 1 81 ? 28.576 -6.434 -7.392 1.00 69.25 81 SER A O 1
ATOM 628 N N . ARG A 1 82 ? 29.428 -6.831 -5.345 1.00 75.75 82 ARG A N 1
ATOM 629 C CA . ARG A 1 82 ? 28.202 -7.417 -4.782 1.00 75.75 82 ARG A CA 1
ATOM 630 C C . ARG A 1 82 ? 27.036 -6.412 -4.878 1.00 75.75 82 ARG A C 1
ATOM 632 O O . ARG A 1 82 ? 27.214 -5.274 -4.426 1.00 75.75 82 ARG A O 1
ATOM 639 N N . PRO A 1 83 ? 25.864 -6.808 -5.413 1.00 74.19 83 PRO A N 1
ATOM 640 C CA . PRO A 1 83 ? 24.691 -5.941 -5.459 1.00 74.19 83 PRO A CA 1
ATOM 641 C C . PRO A 1 83 ? 24.290 -5.489 -4.052 1.00 74.19 83 PRO A C 1
ATOM 643 O O . PRO A 1 83 ? 24.367 -6.267 -3.095 1.00 74.19 83 PRO A O 1
ATOM 646 N N . ARG A 1 84 ? 23.876 -4.227 -3.911 1.00 74.88 84 ARG A N 1
ATOM 647 C CA . ARG A 1 84 ? 23.385 -3.673 -2.637 1.00 74.88 84 ARG A CA 1
ATOM 648 C C . ARG A 1 84 ? 21.997 -3.090 -2.825 1.00 74.88 84 ARG A C 1
ATOM 650 O O . ARG A 1 84 ? 21.734 -2.488 -3.856 1.00 74.88 84 ARG A O 1
ATOM 657 N N . MET A 1 85 ? 21.139 -3.221 -1.818 1.00 74.00 85 MET A N 1
ATOM 658 C CA . MET A 1 85 ? 19.825 -2.577 -1.833 1.00 74.00 85 MET A CA 1
ATOM 659 C C . MET A 1 85 ? 19.980 -1.065 -1.993 1.00 74.00 85 MET A C 1
ATOM 661 O O . MET A 1 85 ? 20.841 -0.452 -1.348 1.00 74.00 85 MET A O 1
ATOM 665 N N . SER A 1 86 ? 19.161 -0.474 -2.861 1.00 67.75 86 SER A N 1
ATOM 666 C CA . SER A 1 86 ? 19.077 0.981 -2.957 1.00 67.75 86 SER A CA 1
ATOM 667 C 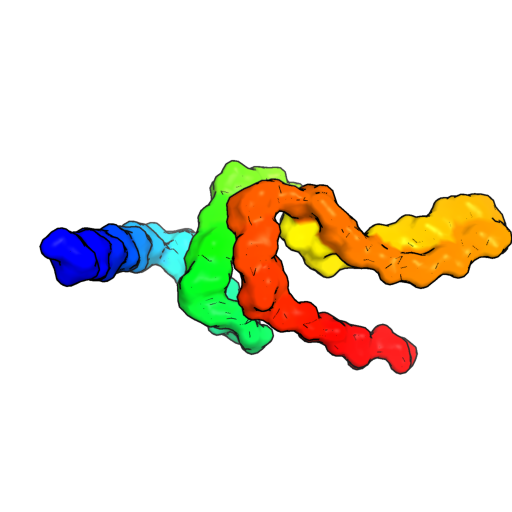C . SER A 1 86 ? 18.554 1.565 -1.639 1.00 67.75 86 SER A C 1
ATOM 669 O O . SER A 1 86 ? 17.658 1.001 -1.014 1.00 67.75 86 SER A O 1
ATOM 671 N N . LYS A 1 87 ? 19.127 2.689 -1.200 1.00 65.62 87 LYS A N 1
ATOM 672 C CA . LYS A 1 87 ? 18.622 3.467 -0.053 1.00 65.62 87 LYS A CA 1
ATOM 673 C C . LYS A 1 87 ? 17.806 4.683 -0.503 1.00 65.62 87 LYS A C 1
ATOM 675 O O . LYS A 1 87 ? 17.601 5.603 0.272 1.00 65.62 87 LYS A O 1
ATOM 680 N N . ASN A 1 88 ? 17.359 4.709 -1.757 1.00 66.06 88 ASN A N 1
ATOM 681 C CA . ASN A 1 88 ? 16.703 5.875 -2.356 1.00 66.06 88 ASN A CA 1
ATOM 682 C C . ASN A 1 88 ? 15.189 5.861 -2.116 1.00 66.06 88 ASN A C 1
ATOM 684 O O . ASN A 1 88 ? 14.408 6.150 -3.017 1.00 66.06 88 ASN A O 1
ATOM 688 N N . ARG A 1 89 ? 14.783 5.471 -0.911 1.00 68.75 89 ARG A N 1
ATOM 689 C CA . ARG A 1 89 ? 13.383 5.312 -0.549 1.00 68.75 89 ARG A CA 1
ATOM 690 C C . ARG A 1 89 ? 12.873 6.599 0.124 1.00 68.75 89 ARG A C 1
ATOM 692 O O . ARG A 1 89 ? 13.644 7.221 0.853 1.00 68.75 89 ARG A O 1
ATOM 699 N N . PRO A 1 90 ? 11.609 7.014 -0.083 1.00 67.25 90 PRO A N 1
ATOM 700 C CA . PRO A 1 90 ? 11.039 8.132 0.661 1.00 67.25 90 PRO A CA 1
ATOM 701 C C . PRO A 1 90 ? 10.936 7.804 2.158 1.00 67.25 90 PRO A C 1
ATOM 703 O O . PRO A 1 90 ? 10.690 6.644 2.505 1.00 67.25 90 PRO A O 1
ATOM 706 N N . PRO A 1 91 ? 11.032 8.806 3.051 1.00 65.44 91 PRO A N 1
ATOM 707 C CA . PRO A 1 91 ? 10.963 8.591 4.498 1.00 65.44 91 PRO A CA 1
ATOM 708 C C . PRO A 1 91 ? 9.644 7.947 4.954 1.00 65.44 91 PRO A C 1
ATOM 710 O O . PRO A 1 91 ? 9.638 7.225 5.950 1.00 65.44 91 PRO A O 1
ATOM 713 N N . SER A 1 92 ? 8.543 8.140 4.214 1.00 64.38 92 SER A N 1
ATOM 714 C CA . SER A 1 92 ? 7.264 7.462 4.471 1.00 64.38 92 SER A CA 1
ATOM 715 C C . SER A 1 92 ? 7.409 5.936 4.420 1.00 64.38 92 SER A C 1
ATOM 717 O O . SER A 1 92 ? 6.984 5.237 5.338 1.00 64.38 92 SER A O 1
ATOM 719 N N . VAL A 1 93 ? 8.127 5.424 3.421 1.00 60.25 93 VAL A N 1
ATOM 720 C CA . VAL A 1 93 ? 8.267 3.985 3.154 1.00 60.25 93 VAL A CA 1
ATOM 721 C C . VAL A 1 93 ? 9.450 3.359 3.924 1.00 60.25 93 VAL A C 1
ATOM 723 O O . VAL A 1 93 ? 9.538 2.138 4.073 1.00 60.25 93 VAL A O 1
ATOM 726 N N . GLU A 1 94 ? 10.396 4.153 4.445 1.00 55.56 94 GLU A N 1
ATOM 727 C CA . GLU A 1 94 ? 11.545 3.640 5.219 1.00 55.56 94 GLU A CA 1
ATOM 728 C C . GLU A 1 94 ? 11.128 2.871 6.481 1.00 55.56 94 GLU A C 1
ATOM 730 O O . GLU A 1 94 ? 11.719 1.834 6.790 1.00 55.56 94 GLU A O 1
ATOM 735 N N . SER A 1 95 ? 10.078 3.328 7.166 1.00 50.28 95 SER A N 1
ATOM 736 C CA . SER A 1 95 ? 9.523 2.653 8.349 1.00 50.28 95 SER A CA 1
ATOM 737 C C . SER A 1 95 ? 8.798 1.338 8.006 1.00 50.28 95 SER A C 1
ATOM 739 O O . SER A 1 95 ? 8.794 0.377 8.781 1.00 50.28 95 SER A O 1
ATOM 741 N N . GLU A 1 96 ? 8.230 1.254 6.805 1.00 51.75 96 GLU A N 1
ATOM 742 C CA . GLU A 1 96 ? 7.405 0.135 6.345 1.00 51.75 96 GLU A CA 1
ATOM 743 C C . GLU A 1 96 ? 8.244 -1.027 5.822 1.00 51.75 96 GLU A C 1
ATOM 745 O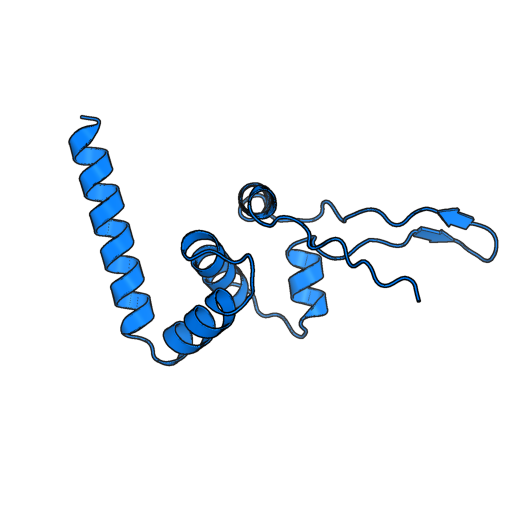 O . GLU A 1 96 ? 7.916 -2.192 6.047 1.00 51.75 96 GLU A O 1
ATOM 750 N N . ALA A 1 97 ? 9.382 -0.732 5.196 1.00 49.72 97 ALA A N 1
ATOM 751 C CA . ALA A 1 97 ? 10.314 -1.753 4.734 1.00 49.72 97 ALA A CA 1
ATOM 752 C C . ALA A 1 97 ? 10.923 -2.591 5.868 1.00 49.72 97 ALA A C 1
ATOM 754 O O . ALA A 1 97 ? 11.420 -3.683 5.609 1.00 49.72 97 ALA A O 1
ATOM 755 N N . LEU A 1 98 ? 10.855 -2.121 7.120 1.00 45.78 98 LEU A N 1
ATOM 756 C CA . LEU A 1 98 ? 11.197 -2.931 8.291 1.00 45.78 98 LEU A CA 1
ATOM 757 C C . LEU A 1 98 ? 10.222 -4.114 8.482 1.00 45.78 98 LEU A C 1
ATOM 759 O O . LEU A 1 98 ? 10.598 -5.151 9.023 1.00 45.78 98 LEU A O 1
ATOM 763 N N . HIS A 1 99 ? 8.975 -3.961 8.025 1.00 48.81 99 HIS A N 1
ATOM 764 C CA . HIS A 1 99 ? 7.908 -4.957 8.134 1.00 48.81 99 HIS A CA 1
ATOM 765 C C . HIS A 1 99 ? 7.869 -5.912 6.937 1.00 48.81 99 HIS A C 1
ATOM 767 O O . HIS A 1 99 ? 7.412 -7.050 7.067 1.00 48.81 99 HIS A O 1
ATOM 773 N N . VAL A 1 100 ? 8.383 -5.483 5.779 1.00 49.28 100 VAL A N 1
ATOM 774 C CA . VAL A 1 100 ? 8.626 -6.371 4.640 1.00 49.28 100 VAL A CA 1
ATOM 775 C C . VAL A 1 100 ? 9.857 -7.206 4.970 1.00 49.28 100 VAL A C 1
ATOM 777 O O . VAL A 1 100 ? 10.990 -6.784 4.745 1.00 49.28 100 VAL A O 1
ATOM 780 N N . ARG A 1 101 ? 9.663 -8.421 5.498 1.00 40.81 101 ARG A N 1
ATOM 781 C CA . ARG A 1 101 ? 10.759 -9.395 5.486 1.00 40.81 101 ARG A CA 1
ATOM 782 C C . ARG A 1 101 ? 11.148 -9.589 4.023 1.00 40.81 101 ARG A C 1
ATOM 784 O O . ARG A 1 101 ? 10.283 -10.005 3.251 1.00 40.81 101 ARG A O 1
ATOM 791 N N . PRO A 1 102 ? 12.398 -9.304 3.618 1.00 46.16 102 PRO A N 1
ATOM 792 C CA . PRO A 1 102 ? 12.814 -9.649 2.278 1.00 46.16 102 PRO A CA 1
ATOM 793 C C . PRO A 1 102 ? 12.629 -11.159 2.149 1.00 46.16 102 PRO A C 1
ATOM 795 O O . PRO A 1 102 ? 13.253 -11.940 2.875 1.00 46.16 102 PRO A O 1
ATOM 798 N N . CYS A 1 103 ? 11.743 -11.576 1.245 1.00 40.69 103 CYS A N 1
ATOM 799 C CA . CYS A 1 103 ? 11.856 -12.889 0.644 1.00 40.69 103 CYS A CA 1
ATOM 800 C C . CYS A 1 103 ? 13.193 -12.858 -0.088 1.00 40.69 103 CYS A C 1
ATOM 802 O O . CYS A 1 103 ? 13.276 -12.411 -1.224 1.00 40.69 103 CYS A O 1
ATOM 804 N N . ALA A 1 104 ? 14.266 -13.230 0.611 1.00 36.44 104 ALA A N 1
ATOM 805 C CA . ALA A 1 104 ? 15.529 -13.521 -0.028 1.00 36.44 104 ALA A CA 1
ATOM 806 C C . ALA A 1 104 ? 15.229 -14.627 -1.040 1.00 36.44 104 ALA A C 1
ATOM 808 O O . ALA A 1 104 ? 14.990 -15.775 -0.655 1.00 36.44 104 ALA A O 1
ATOM 809 N N . GLU A 1 105 ? 15.150 -14.255 -2.316 1.00 37.59 105 GLU A N 1
ATOM 810 C CA . GLU A 1 105 ? 15.057 -15.194 -3.416 1.00 37.59 105 GLU A CA 1
ATOM 811 C C . GLU A 1 105 ? 16.278 -16.105 -3.350 1.00 37.59 105 GLU A C 1
ATOM 813 O O . GLU A 1 105 ? 17.395 -15.769 -3.742 1.00 37.59 105 GLU A O 1
ATOM 818 N N . LYS A 1 106 ? 16.038 -17.300 -2.817 1.00 34.38 106 LYS A N 1
ATOM 819 C CA . LYS A 1 106 ? 16.759 -18.505 -3.184 1.00 34.38 106 LYS A CA 1
ATOM 820 C C . LYS A 1 106 ? 16.378 -18.822 -4.629 1.00 34.38 106 LYS A C 1
ATOM 822 O O . LYS A 1 106 ? 15.515 -19.656 -4.843 1.00 34.38 106 LYS A O 1
ATOM 827 N N . ASN A 1 107 ? 16.976 -18.135 -5.593 1.00 33.97 107 ASN A N 1
ATOM 828 C CA . ASN A 1 107 ? 17.008 -18.573 -6.986 1.00 33.97 107 ASN A CA 1
ATOM 829 C C . ASN A 1 107 ? 18.354 -18.166 -7.585 1.00 33.97 107 ASN A C 1
ATOM 831 O O . ASN A 1 107 ? 18.482 -17.223 -8.355 1.00 33.97 107 ASN A O 1
ATOM 835 N N . LEU A 1 108 ? 19.378 -18.896 -7.141 1.00 36.34 108 LEU A N 1
ATOM 836 C CA . LEU A 1 108 ? 20.549 -19.186 -7.948 1.00 36.34 108 LEU A CA 1
ATOM 837 C C . LEU A 1 108 ? 20.421 -20.663 -8.341 1.00 36.34 108 LEU A C 1
ATOM 839 O O . LEU A 1 108 ? 20.866 -21.541 -7.602 1.00 36.34 108 LEU A O 1
ATOM 843 N N . GLN A 1 109 ? 19.725 -20.910 -9.446 1.00 32.19 109 GLN A N 1
ATOM 844 C CA . GLN A 1 109 ? 19.925 -22.064 -10.318 1.00 32.19 109 GLN A CA 1
ATOM 845 C C . GLN A 1 109 ? 19.952 -21.535 -11.746 1.00 32.19 109 GLN A C 1
ATOM 847 O O . GLN A 1 109 ? 19.071 -20.705 -12.062 1.00 32.19 109 GLN A O 1
#

Sequence (109 aa):
MAQLLREEVSNIERQIKAHIKASPALRRDYTLLNSIKSVGPQLGMHMLVELRSHNFASAEQAAAFLGVVPIEKRSGTSVRSRPRMSKNRPPSVESEALHVRPCAEKNLQ

pLDDT: mean 75.87, std 16.29, range [32.19, 93.62]

Radius of gyration: 17.9 Å; chains: 1; bounding box: 53×33×46 Å

InterPro domains:
  IPR003346 Transposase IS116/IS110/IS902, C-terminal [PF02371] (31-88)
  IPR047650 Transposase IS110-like [PTHR33055] (3-87)

Foldseek 3Di:
DVVVVVVVVVVVVVVVVVVCVVDPVSVVQLVVQCVDVQQDSVLSSLLSCLPVVDDDPDPVSSCVQLQVDWDWDDDPPPDGDDTDGDPNYPPSNVVSVVSPPPPPDPDPD